Protein AF-A0A3C0BVD1-F1 (afdb_monomer)

Structure (mmCIF, N/CA/C/O backbone):
data_AF-A0A3C0BVD1-F1
#
_entry.id   AF-A0A3C0BVD1-F1
#
loop_
_atom_site.group_PDB
_atom_site.id
_atom_site.type_symbol
_atom_site.label_atom_id
_atom_site.label_alt_id
_atom_site.label_comp_id
_atom_site.label_asym_id
_atom_site.label_entity_id
_atom_site.label_seq_id
_atom_site.pdbx_PDB_ins_code
_atom_site.Cartn_x
_atom_site.Cartn_y
_atom_site.Cartn_z
_atom_site.occupancy
_atom_site.B_iso_or_equiv
_atom_site.auth_seq_id
_atom_site.auth_comp_id
_atom_site.auth_asym_id
_atom_site.auth_atom_id
_atom_site.pdbx_PDB_model_num
ATOM 1 N N . LEU A 1 1 ? 21.604 -2.420 -27.960 1.00 90.12 1 LEU A N 1
ATOM 2 C CA . LEU A 1 1 ? 20.759 -1.580 -27.071 1.00 90.12 1 LEU A CA 1
ATOM 3 C C . LEU A 1 1 ? 19.298 -2.031 -27.014 1.00 90.12 1 LEU A C 1
ATOM 5 O O . LEU A 1 1 ? 18.995 -2.768 -26.092 1.00 90.12 1 LEU A O 1
ATOM 9 N N . LEU A 1 2 ? 18.410 -1.735 -27.981 1.00 97.25 2 LEU A N 1
ATOM 10 C CA . LEU A 1 2 ? 16.976 -2.110 -27.863 1.00 97.25 2 LEU A CA 1
ATOM 11 C C . LEU A 1 2 ? 16.729 -3.605 -27.573 1.00 97.25 2 LEU A C 1
ATOM 13 O O . LEU A 1 2 ? 15.823 -3.967 -26.824 1.00 97.25 2 LEU A O 1
ATOM 17 N N . ALA A 1 3 ? 17.520 -4.493 -28.181 1.00 97.94 3 ALA A N 1
ATOM 18 C CA . ALA A 1 3 ? 17.424 -5.930 -27.926 1.00 97.94 3 ALA A CA 1
ATOM 19 C C . ALA A 1 3 ? 17.780 -6.292 -26.470 1.00 97.94 3 ALA A C 1
ATOM 21 O O . ALA A 1 3 ? 17.086 -7.097 -25.853 1.00 97.94 3 ALA A O 1
ATOM 22 N N . GLU A 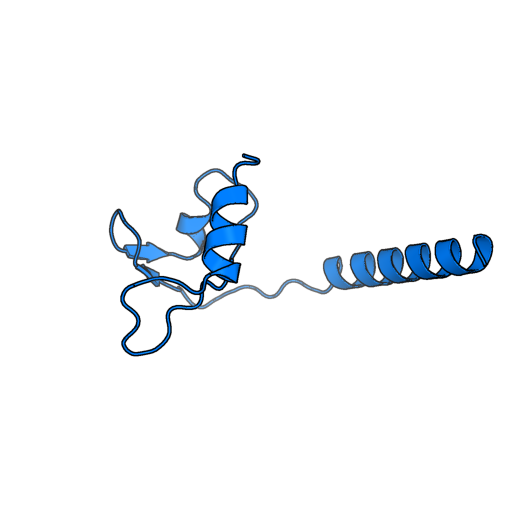1 4 ? 18.814 -5.663 -25.911 1.00 97.38 4 GLU A N 1
ATOM 23 C CA . GLU A 1 4 ? 19.265 -5.874 -24.530 1.00 97.38 4 GLU A CA 1
ATOM 24 C C . GLU A 1 4 ? 18.267 -5.292 -23.517 1.00 97.38 4 GLU A C 1
ATOM 26 O O . GLU A 1 4 ? 17.939 -5.945 -22.530 1.00 97.38 4 GLU A O 1
ATOM 31 N N . GLU A 1 5 ? 17.688 -4.120 -23.790 1.00 98.38 5 GLU A N 1
ATOM 32 C CA . GLU A 1 5 ? 16.642 -3.512 -22.950 1.00 98.38 5 GLU A CA 1
ATOM 33 C C . GLU A 1 5 ? 15.373 -4.378 -22.895 1.00 98.38 5 GLU A C 1
ATOM 35 O O . GLU A 1 5 ? 14.764 -4.574 -21.835 1.00 98.38 5 GLU A O 1
ATOM 40 N N . LYS A 1 6 ? 14.987 -4.964 -24.037 1.00 98.06 6 LYS A N 1
ATOM 41 C CA . LYS A 1 6 ? 13.883 -5.931 -24.100 1.00 98.06 6 LYS A CA 1
ATOM 42 C C . LYS A 1 6 ? 14.202 -7.205 -23.323 1.00 98.06 6 LYS A C 1
ATOM 44 O O . LYS A 1 6 ? 13.301 -7.749 -22.686 1.00 98.06 6 LYS A O 1
ATOM 49 N N . ALA A 1 7 ? 15.445 -7.681 -23.370 1.00 98.19 7 ALA A N 1
ATOM 50 C CA . ALA A 1 7 ? 15.868 -8.837 -22.587 1.00 98.19 7 ALA A CA 1
ATOM 51 C C . ALA A 1 7 ? 15.764 -8.548 -21.079 1.00 98.19 7 ALA A C 1
ATOM 53 O O . ALA A 1 7 ? 15.131 -9.320 -20.362 1.00 98.19 7 ALA A O 1
ATOM 54 N N . LEU A 1 8 ? 16.254 -7.391 -20.619 1.00 98.38 8 LEU A N 1
ATOM 55 C CA . LEU A 1 8 ? 16.136 -6.965 -19.220 1.00 98.38 8 LEU A CA 1
ATOM 56 C C . LEU A 1 8 ? 14.673 -6.879 -18.753 1.00 98.38 8 LEU A C 1
ATOM 58 O O . LEU A 1 8 ? 14.339 -7.327 -17.657 1.00 98.38 8 LEU A O 1
ATOM 62 N N . THR A 1 9 ? 13.786 -6.342 -19.594 1.00 98.06 9 THR A N 1
ATOM 63 C CA . THR A 1 9 ? 12.350 -6.254 -19.281 1.00 98.06 9 THR A CA 1
ATOM 64 C C . THR A 1 9 ? 11.738 -7.642 -19.076 1.00 98.06 9 THR A C 1
ATOM 66 O O . THR A 1 9 ? 11.067 -7.872 -18.072 1.00 98.06 9 THR A O 1
ATOM 69 N N . ARG A 1 10 ? 12.027 -8.594 -19.974 1.00 98.25 10 ARG A N 1
ATOM 70 C CA . ARG A 1 10 ? 11.532 -9.978 -19.864 1.00 98.25 10 ARG A CA 1
ATOM 71 C C . ARG A 1 10 ? 12.046 -10.674 -18.606 1.00 98.25 10 ARG A C 1
ATOM 73 O O . ARG A 1 10 ? 11.285 -11.385 -17.956 1.00 98.25 10 ARG A O 1
ATOM 80 N N . GLU A 1 11 ? 13.304 -10.444 -18.239 1.00 98.38 11 GLU A N 1
ATOM 81 C CA . GLU A 1 11 ? 13.883 -10.994 -17.009 1.00 98.38 11 GLU A CA 1
ATOM 82 C C . GLU A 1 11 ? 13.214 -10.435 -15.749 1.00 98.38 11 GLU A C 1
ATOM 84 O O . GLU A 1 11 ? 12.867 -11.187 -14.835 1.00 98.38 11 GLU A O 1
ATOM 89 N N . ARG A 1 12 ? 12.942 -9.125 -15.718 1.00 98.19 12 ARG A N 1
ATOM 90 C CA . ARG A 1 12 ? 12.173 -8.501 -14.633 1.00 98.19 12 ARG A CA 1
ATOM 91 C C . ARG A 1 12 ? 10.763 -9.086 -14.537 1.00 98.19 12 ARG A C 1
ATOM 93 O O . ARG A 1 12 ? 10.275 -9.332 -13.430 1.00 98.19 12 ARG A O 1
ATOM 100 N N . ASP A 1 13 ? 10.108 -9.307 -15.673 1.00 98.31 13 ASP A N 1
ATOM 101 C CA . ASP A 1 13 ? 8.755 -9.860 -15.717 1.00 98.31 13 ASP A CA 1
ATOM 102 C C . ASP A 1 13 ? 8.735 -11.316 -15.223 1.00 98.31 13 ASP A C 1
ATOM 104 O O . ASP A 1 13 ? 7.861 -11.675 -14.426 1.00 98.31 13 ASP A O 1
ATOM 108 N N . ARG A 1 14 ? 9.745 -12.120 -15.600 1.00 98.38 14 ARG A N 1
ATOM 109 C CA . ARG A 1 14 ? 9.959 -13.482 -15.085 1.00 98.38 14 ARG A CA 1
ATOM 110 C C . ARG A 1 14 ? 10.110 -13.483 -13.565 1.00 98.38 14 ARG A C 1
ATOM 112 O O . ARG A 1 14 ? 9.335 -14.148 -12.882 1.00 98.38 14 ARG A O 1
ATOM 119 N N . LEU A 1 15 ? 11.023 -12.672 -13.029 1.00 98.25 15 LEU A N 1
ATOM 120 C CA . LEU A 1 15 ? 11.238 -12.570 -11.582 1.00 98.25 15 LEU A CA 1
ATOM 121 C C . LEU A 1 15 ? 9.972 -12.104 -10.845 1.00 98.25 15 LEU A C 1
ATOM 123 O O . LEU A 1 15 ? 9.660 -12.577 -9.753 1.00 98.25 15 LEU A O 1
ATOM 127 N N . SER A 1 16 ? 9.217 -11.179 -11.437 1.00 97.62 16 SER A N 1
ATOM 128 C CA . SER A 1 16 ? 7.959 -10.698 -10.860 1.00 97.62 16 SER A CA 1
ATOM 129 C C . SER A 1 16 ? 6.887 -11.791 -10.825 1.00 97.62 16 SER A C 1
ATOM 131 O O . SER A 1 16 ? 6.109 -11.852 -9.873 1.00 97.62 16 SER A O 1
ATOM 133 N N . ALA A 1 17 ? 6.838 -12.659 -11.839 1.00 97.44 17 ALA A N 1
ATOM 134 C CA . ALA A 1 17 ? 5.945 -13.813 -11.859 1.00 97.44 17 ALA A CA 1
ATOM 135 C C . ALA A 1 17 ? 6.337 -14.848 -10.796 1.00 97.44 17 ALA A C 1
ATOM 137 O O . ALA A 1 17 ? 5.471 -15.288 -10.042 1.00 97.44 17 ALA A O 1
ATOM 138 N N . GLU A 1 18 ? 7.630 -15.157 -10.669 1.00 97.75 18 GLU A N 1
ATOM 139 C CA . GLU A 1 18 ? 8.150 -16.052 -9.627 1.00 97.75 18 GLU A CA 1
ATOM 140 C C . GLU A 1 18 ? 7.823 -15.532 -8.220 1.00 97.75 18 GLU A C 1
ATOM 142 O O . GLU A 1 18 ? 7.342 -16.288 -7.379 1.00 97.75 18 GLU A O 1
ATOM 147 N N . ARG A 1 19 ? 7.968 -14.220 -7.977 1.00 96.56 19 ARG A N 1
ATOM 148 C CA . ARG A 1 19 ? 7.5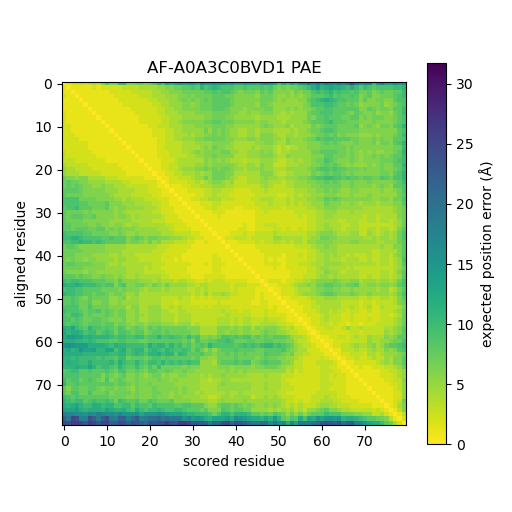87 -13.590 -6.699 1.00 96.56 19 ARG A CA 1
ATOM 149 C C . ARG A 1 19 ? 6.100 -13.738 -6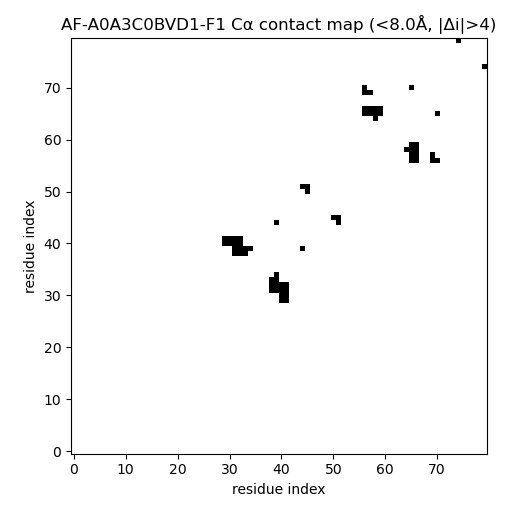.378 1.00 96.56 19 ARG A C 1
ATOM 151 O O . ARG A 1 19 ? 5.757 -13.991 -5.229 1.00 96.56 19 ARG A O 1
ATOM 158 N N . ARG A 1 20 ? 5.215 -13.594 -7.371 1.00 94.25 20 ARG A N 1
ATOM 159 C CA . ARG A 1 20 ? 3.763 -13.795 -7.187 1.00 94.25 20 ARG A CA 1
ATOM 160 C C . ARG A 1 20 ? 3.387 -15.262 -6.968 1.00 94.25 20 ARG A C 1
ATOM 162 O O . ARG A 1 20 ? 2.335 -15.527 -6.396 1.00 94.25 20 ARG A O 1
ATOM 169 N N . ALA A 1 21 ? 4.223 -16.191 -7.428 1.00 95.62 21 ALA A N 1
ATOM 170 C CA . ALA A 1 21 ? 4.042 -17.628 -7.247 1.00 95.62 21 ALA A CA 1
ATOM 171 C C . ALA A 1 21 ? 4.614 -18.156 -5.919 1.00 95.62 21 ALA A C 1
ATOM 173 O O . ALA A 1 21 ? 4.458 -19.343 -5.629 1.00 95.62 21 ALA A O 1
ATOM 174 N N . LEU A 1 22 ? 5.270 -17.309 -5.113 1.00 96.31 22 LEU A N 1
ATOM 175 C CA . LEU A 1 22 ? 5.757 -17.706 -3.793 1.00 96.31 22 LEU A CA 1
ATOM 176 C C . LEU A 1 22 ? 4.603 -18.236 -2.918 1.00 96.31 22 LEU A C 1
ATOM 178 O O . LEU A 1 22 ? 3.473 -17.750 -3.031 1.00 96.31 22 LEU A O 1
ATOM 182 N N . PRO A 1 23 ? 4.866 -19.221 -2.036 1.00 96.50 23 PRO A N 1
ATOM 183 C CA . PRO A 1 23 ? 3.843 -19.789 -1.171 1.00 96.50 23 PRO A CA 1
ATOM 184 C C . PRO A 1 23 ? 3.140 -18.729 -0.327 1.00 96.50 23 PRO A C 1
ATOM 186 O O . PRO A 1 23 ? 3.767 -17.848 0.263 1.00 96.50 23 PRO A O 1
ATOM 189 N N . TRP A 1 24 ? 1.821 -18.853 -0.246 1.00 93.62 24 TRP A N 1
ATOM 190 C CA . TRP A 1 24 ? 0.991 -17.957 0.539 1.0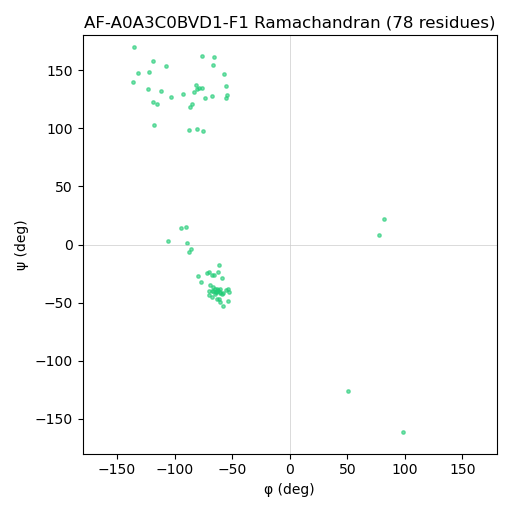0 93.62 24 TRP A CA 1
ATOM 191 C C . TRP A 1 24 ? 1.080 -18.347 2.010 1.00 93.62 24 TRP A C 1
ATOM 193 O O . TRP A 1 24 ? 0.969 -19.522 2.360 1.00 93.62 24 TRP A O 1
ATOM 203 N N . VAL A 1 25 ? 1.243 -17.351 2.876 1.00 94.25 25 VAL A N 1
ATOM 204 C CA . VAL A 1 25 ? 1.209 -17.546 4.326 1.00 94.25 25 VAL A CA 1
ATOM 205 C C . VAL A 1 25 ? -0.129 -17.052 4.842 1.00 94.25 25 VAL A C 1
ATOM 207 O O . VAL A 1 25 ? -0.532 -15.918 4.580 1.00 94.25 25 VAL A O 1
ATOM 210 N N . LYS A 1 26 ? -0.825 -17.909 5.589 1.00 93.50 26 LYS A N 1
ATOM 211 C CA . LYS A 1 26 ? -2.079 -17.533 6.232 1.00 93.50 26 LYS A CA 1
ATOM 212 C C . LYS A 1 26 ? -1.808 -16.498 7.322 1.00 93.50 26 LYS A C 1
ATOM 214 O O . LYS A 1 26 ? -0.984 -16.707 8.211 1.00 93.50 26 LYS A O 1
ATOM 219 N N . VAL A 1 27 ? -2.534 -15.387 7.266 1.00 94.50 27 VAL A N 1
ATOM 220 C CA . VAL A 1 27 ? -2.521 -14.377 8.323 1.00 94.50 27 VAL A CA 1
ATOM 221 C C . VAL A 1 27 ? -3.435 -14.856 9.448 1.00 94.50 27 VAL A C 1
ATOM 223 O O . VAL A 1 27 ? -4.652 -14.741 9.357 1.00 94.50 27 VAL A O 1
ATOM 226 N N . GLU A 1 28 ? -2.848 -15.427 10.498 1.00 96.44 28 GLU A N 1
ATOM 227 C CA . GLU A 1 28 ? -3.606 -15.911 11.667 1.00 96.44 28 GLU A CA 1
ATOM 228 C C . GLU A 1 28 ? -3.996 -14.778 12.625 1.00 96.44 28 GLU A C 1
ATOM 230 O O . GLU A 1 28 ? -4.986 -14.855 13.351 1.00 96.44 28 GLU A O 1
ATOM 235 N N . LYS A 1 29 ? -3.215 -13.693 12.640 1.00 97.31 29 LYS A N 1
ATOM 236 C CA . LYS A 1 29 ? -3.481 -12.553 13.512 1.00 97.31 29 LYS A CA 1
ATOM 237 C C . LYS A 1 29 ? -4.680 -11.759 12.998 1.00 97.31 29 LYS A C 1
ATOM 239 O O . LYS A 1 29 ? -4.679 -11.268 11.872 1.00 97.31 29 LYS A O 1
ATOM 244 N N . THR A 1 30 ? -5.665 -11.549 13.868 1.00 97.00 30 THR A N 1
ATOM 245 C CA . THR A 1 30 ? -6.764 -10.614 13.604 1.00 97.00 30 THR A CA 1
ATOM 246 C C . THR A 1 30 ? -6.258 -9.183 13.781 1.00 97.00 30 THR A C 1
ATOM 248 O O . THR A 1 30 ? -6.139 -8.685 14.899 1.00 97.00 30 THR A O 1
ATOM 251 N N . TYR A 1 31 ? -5.900 -8.533 12.676 1.00 97.31 31 TYR A N 1
ATOM 252 C CA . TYR A 1 31 ? -5.539 -7.116 12.672 1.00 97.31 31 TYR A CA 1
ATOM 253 C C . TYR A 1 31 ? -6.792 -6.252 12.640 1.00 97.31 31 TYR A C 1
ATOM 255 O O . TYR A 1 31 ? -7.704 -6.536 11.865 1.00 97.31 31 TYR A O 1
ATOM 263 N N . VAL A 1 32 ? -6.794 -5.193 13.448 1.00 97.75 32 VAL A N 1
ATOM 264 C CA . VAL A 1 32 ? -7.863 -4.195 13.524 1.00 97.75 32 VAL A CA 1
ATOM 265 C C . VAL A 1 32 ? -7.260 -2.823 13.249 1.00 97.75 32 VAL A C 1
ATOM 267 O O . VAL A 1 32 ? -6.215 -2.487 13.807 1.00 97.75 32 VAL A O 1
ATOM 270 N N . PHE A 1 33 ? -7.926 -2.053 12.399 1.00 96.44 33 PHE A N 1
ATOM 271 C CA . PHE A 1 33 ? -7.520 -0.735 11.931 1.00 96.44 33 PHE A CA 1
ATOM 272 C C . PHE A 1 33 ? -8.603 0.288 12.258 1.00 96.44 33 PHE A C 1
ATOM 274 O O . PHE A 1 33 ? -9.792 -0.039 12.259 1.00 96.44 33 PHE A O 1
ATOM 281 N N . ASP A 1 34 ? -8.190 1.525 12.514 1.00 96.75 34 ASP A N 1
ATOM 282 C CA . ASP A 1 34 ? -9.101 2.661 12.599 1.00 96.75 34 ASP A CA 1
ATOM 283 C C . ASP A 1 34 ? -9.446 3.148 11.187 1.00 96.75 34 ASP A C 1
ATOM 285 O O . ASP A 1 34 ? -8.575 3.274 10.326 1.00 96.75 34 ASP A O 1
ATOM 289 N N . THR A 1 35 ? -10.731 3.389 10.941 1.00 95.19 35 THR A N 1
ATOM 290 C CA . THR A 1 35 ? -11.255 3.895 9.666 1.00 95.19 35 THR A CA 1
ATOM 291 C C . THR A 1 35 ? -12.269 5.005 9.932 1.00 95.19 35 THR A C 1
ATOM 293 O O . THR A 1 35 ? -12.694 5.197 11.073 1.00 95.19 35 THR A O 1
ATOM 296 N N . ALA A 1 36 ? -12.695 5.714 8.884 1.00 93.75 36 ALA A N 1
ATOM 297 C CA . ALA A 1 36 ? -13.715 6.757 9.003 1.00 93.75 36 ALA A CA 1
ATOM 298 C C . ALA A 1 36 ? -15.057 6.238 9.567 1.00 93.75 36 ALA A C 1
ATOM 300 O O . ALA A 1 36 ? -15.741 6.972 10.272 1.00 93.75 36 ALA A O 1
ATOM 301 N N . ASP A 1 37 ? -15.394 4.963 9.337 1.00 95.38 37 ASP A N 1
ATOM 302 C CA . ASP A 1 37 ? -16.636 4.337 9.824 1.00 95.38 37 ASP A CA 1
ATOM 303 C C . ASP A 1 37 ? -16.448 3.588 11.161 1.00 95.38 37 ASP A C 1
ATOM 305 O O . ASP A 1 37 ? -17.274 2.758 11.542 1.00 95.38 37 ASP A O 1
ATOM 309 N N . GLY A 1 38 ? -15.330 3.817 11.858 1.00 96.94 38 GLY A N 1
ATOM 310 C CA . GLY A 1 38 ? -14.940 3.080 13.061 1.00 96.94 38 GLY A CA 1
ATOM 311 C C . GLY A 1 38 ? -13.927 1.965 12.790 1.00 96.94 38 GLY A C 1
ATOM 312 O O . GLY A 1 38 ? -13.213 1.969 11.785 1.00 96.94 38 GLY A O 1
ATOM 313 N N . LYS A 1 39 ? -13.809 1.015 13.723 1.00 98.12 39 LYS A N 1
ATOM 314 C CA . LYS A 1 39 ? -12.805 -0.058 13.648 1.00 98.12 39 LYS A CA 1
ATOM 315 C C . LYS A 1 39 ? -13.202 -1.128 12.628 1.00 98.12 39 LYS A C 1
ATOM 317 O O . LYS A 1 39 ? -14.336 -1.593 12.653 1.00 98.12 39 LYS A O 1
ATOM 322 N N . LYS A 1 40 ? -12.253 -1.557 11.789 1.00 98.06 40 LYS A N 1
ATOM 323 C CA . LYS A 1 40 ? -12.421 -2.654 10.815 1.00 98.06 40 LYS A CA 1
ATOM 324 C C . LYS A 1 40 ? -11.258 -3.640 10.886 1.00 98.06 40 LYS A C 1
ATOM 326 O O . LYS A 1 40 ? -10.121 -3.263 11.164 1.00 98.06 40 LYS A O 1
ATOM 331 N N . THR A 1 41 ? -11.527 -4.911 10.633 1.00 97.44 41 THR A N 1
ATOM 332 C CA . THR A 1 41 ? -10.517 -5.962 10.490 1.00 97.44 41 THR A CA 1
ATOM 333 C C . THR A 1 41 ? -9.806 -5.882 9.136 1.00 97.44 41 THR A C 1
ATOM 335 O O . THR A 1 41 ? -10.332 -5.302 8.188 1.00 97.44 41 THR A O 1
ATOM 338 N N . LEU A 1 42 ? -8.631 -6.517 9.001 1.00 95.94 42 LEU A N 1
ATOM 339 C CA . LEU A 1 42 ? -7.926 -6.601 7.708 1.00 95.94 42 LEU A CA 1
ATOM 340 C C . LEU A 1 42 ? -8.818 -7.144 6.582 1.00 95.94 42 LEU A C 1
ATOM 342 O O . LEU A 1 42 ? -8.754 -6.642 5.467 1.00 95.94 42 LEU A O 1
ATOM 346 N N . ALA A 1 43 ? -9.640 -8.157 6.869 1.00 94.88 43 ALA A N 1
ATOM 347 C CA . ALA A 1 43 ? -10.539 -8.751 5.883 1.00 94.88 43 ALA A CA 1
ATOM 348 C C . ALA A 1 43 ? -11.651 -7.776 5.465 1.00 94.88 43 ALA A C 1
ATOM 350 O O . ALA A 1 43 ? -11.959 -7.667 4.283 1.00 94.88 43 ALA A O 1
ATOM 351 N N . GLU A 1 44 ? -12.211 -7.018 6.409 1.00 96.69 44 GLU A N 1
ATOM 352 C CA . GLU A 1 44 ? -13.252 -6.024 6.121 1.00 96.69 44 GLU A CA 1
ATOM 353 C C . GLU A 1 44 ? -12.743 -4.854 5.268 1.00 96.69 44 GLU A C 1
ATOM 355 O O . GLU A 1 44 ? -13.529 -4.274 4.520 1.00 96.69 44 GLU A O 1
ATOM 360 N N . LEU A 1 45 ? -11.440 -4.536 5.307 1.00 96.06 45 LEU A N 1
ATOM 361 C CA . LEU A 1 45 ? -10.846 -3.514 4.432 1.00 96.06 45 LEU A CA 1
ATOM 362 C C . LEU A 1 45 ? -10.940 -3.866 2.938 1.00 96.06 45 LEU A C 1
ATOM 364 O O . LEU A 1 45 ? -10.929 -2.964 2.105 1.00 96.06 45 LEU A O 1
ATOM 368 N N . PHE A 1 46 ? -11.068 -5.148 2.581 1.00 95.06 46 PHE A N 1
ATOM 369 C CA . PHE A 1 46 ? -11.290 -5.560 1.190 1.00 95.06 46 PHE A CA 1
ATOM 370 C C . PHE A 1 46 ? -12.703 -5.216 0.698 1.00 95.06 46 PHE A C 1
ATOM 372 O O . PHE A 1 46 ? -12.926 -5.085 -0.509 1.00 95.06 46 PHE A O 1
ATOM 379 N N . GLY A 1 47 ? -13.676 -5.088 1.609 1.00 92.38 47 GLY A N 1
ATOM 380 C CA . GLY A 1 47 ? -15.086 -4.951 1.256 1.00 92.38 47 GLY A CA 1
ATOM 381 C C . GLY A 1 47 ? -15.531 -6.047 0.279 1.00 92.38 47 GLY A C 1
ATOM 382 O O . GLY A 1 47 ? -15.340 -7.233 0.526 1.00 92.38 47 GLY A O 1
ATOM 383 N N . GLY A 1 48 ? -16.105 -5.647 -0.859 1.00 94.50 48 GLY A N 1
ATOM 384 C CA . GLY A 1 48 ? -16.509 -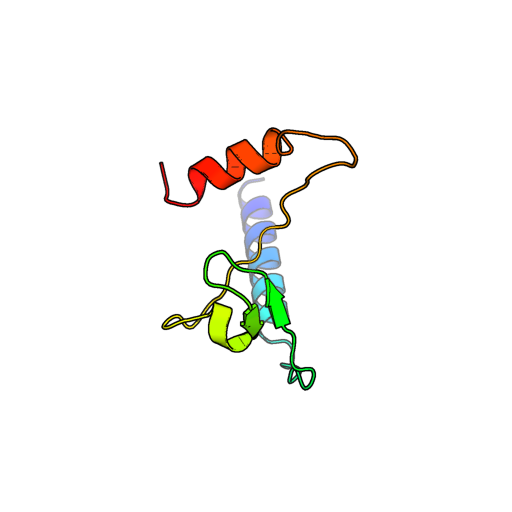6.558 -1.940 1.00 94.50 48 GLY A CA 1
ATOM 385 C C . GLY A 1 48 ? -15.437 -6.822 -3.007 1.00 94.50 48 GLY A C 1
ATOM 386 O O . GLY A 1 48 ? -15.782 -7.247 -4.110 1.00 94.50 48 GLY A O 1
ATOM 387 N N . LYS A 1 49 ? -14.163 -6.494 -2.754 1.00 94.69 49 LYS A N 1
ATOM 388 C CA . LYS A 1 49 ? -13.065 -6.602 -3.730 1.00 94.69 49 LYS A CA 1
ATOM 389 C C . LYS A 1 49 ? -12.127 -7.757 -3.383 1.00 94.69 49 LYS A C 1
ATOM 391 O O . LYS A 1 49 ? -11.972 -8.131 -2.230 1.00 94.69 49 LYS A O 1
ATOM 396 N N . SER A 1 50 ? -11.459 -8.306 -4.395 1.00 93.56 50 SER A N 1
ATOM 397 C CA . SER A 1 50 ? -10.468 -9.379 -4.225 1.00 93.56 50 SER A CA 1
ATOM 398 C C . SER A 1 50 ? -9.050 -8.870 -3.946 1.00 93.56 50 SER A C 1
ATOM 400 O O . SER A 1 50 ? -8.148 -9.669 -3.703 1.00 93.56 50 SER A O 1
ATOM 402 N N . GLN A 1 51 ? -8.828 -7.556 -4.021 1.00 92.12 51 GLN A N 1
ATOM 403 C CA . GLN A 1 51 ? -7.524 -6.920 -3.862 1.00 92.12 51 GLN A CA 1
ATOM 404 C C . GLN A 1 51 ? -7.644 -5.678 -2.983 1.00 92.12 51 GLN A C 1
ATOM 406 O O . GLN A 1 51 ? -8.590 -4.904 -3.121 1.00 92.12 51 GLN A O 1
ATOM 411 N N . LEU A 1 52 ? -6.652 -5.497 -2.115 1.00 92.69 52 LEU A N 1
ATOM 412 C CA . LEU A 1 52 ? -6.476 -4.330 -1.261 1.00 92.69 52 LEU A CA 1
ATOM 413 C C . LEU A 1 52 ? -5.140 -3.674 -1.622 1.00 92.69 52 LEU A C 1
ATOM 415 O O . LEU A 1 52 ? -4.097 -4.328 -1.562 1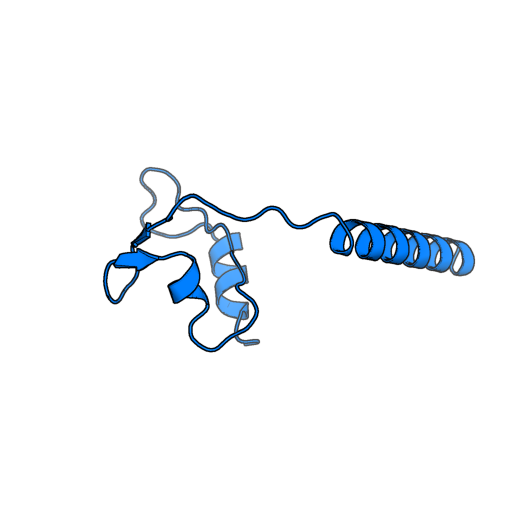.00 92.69 52 LEU A O 1
ATOM 419 N N . LEU A 1 53 ? -5.169 -2.394 -1.995 1.00 90.38 53 LEU A N 1
ATOM 420 C CA . LEU A 1 53 ? -3.967 -1.581 -2.173 1.00 90.38 53 LEU A CA 1
ATOM 421 C C . LEU A 1 53 ? -3.678 -0.847 -0.861 1.00 90.38 53 LEU A C 1
ATOM 423 O O . LEU A 1 53 ? -4.562 -0.2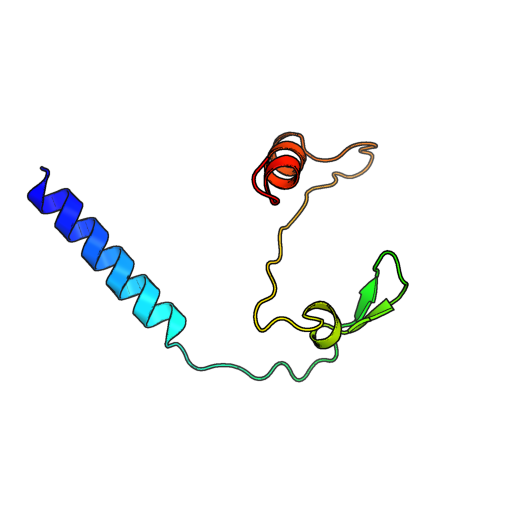00 -0.308 1.00 90.38 53 LEU A O 1
ATOM 427 N N . VAL A 1 54 ? -2.440 -0.936 -0.377 1.00 90.69 54 VAL A N 1
ATOM 428 C CA . VAL A 1 54 ? -1.993 -0.219 0.823 1.00 90.69 54 VAL A CA 1
ATOM 429 C C . VAL A 1 54 ? -0.930 0.787 0.414 1.00 90.69 54 VAL A C 1
ATOM 431 O O . VAL A 1 5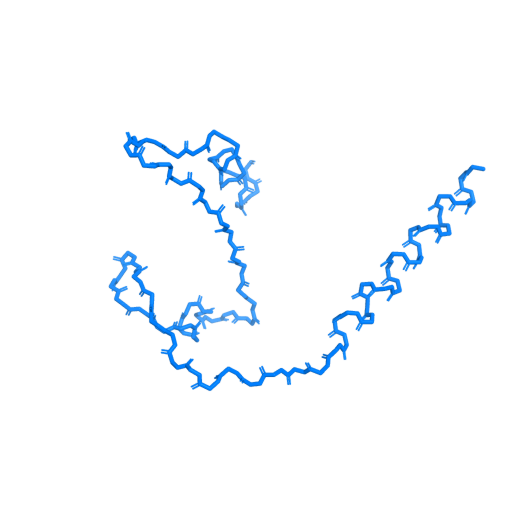4 ? 0.115 0.407 -0.116 1.00 90.69 54 VAL A O 1
ATOM 434 N N . TYR A 1 55 ? -1.186 2.063 0.689 1.00 89.94 55 TYR A N 1
ATOM 435 C CA . TYR A 1 55 ? -0.221 3.135 0.501 1.00 89.94 55 TYR A CA 1
ATOM 436 C C . TYR A 1 55 ? 0.222 3.693 1.853 1.00 89.94 55 TYR A C 1
ATOM 438 O O . TYR A 1 55 ? -0.603 3.966 2.722 1.00 89.94 55 TYR A O 1
ATOM 446 N N . HIS A 1 56 ? 1.533 3.849 2.033 1.00 89.75 56 HIS A N 1
ATOM 447 C CA . HIS A 1 56 ? 2.089 4.431 3.249 1.00 89.75 56 HIS A CA 1
ATOM 448 C C . HIS A 1 56 ? 2.146 5.944 3.090 1.00 89.75 56 HIS A C 1
ATOM 450 O O . HIS A 1 56 ? 3.063 6.487 2.476 1.00 89.75 56 HIS A O 1
ATOM 456 N N . PHE A 1 57 ? 1.143 6.611 3.647 1.00 90.81 57 PHE A N 1
ATOM 457 C CA . PHE A 1 57 ? 1.071 8.059 3.658 1.00 90.81 57 PHE A CA 1
ATOM 458 C C . PHE A 1 57 ? 1.864 8.612 4.844 1.00 90.81 57 PHE A C 1
ATOM 460 O O . PHE A 1 57 ? 1.595 8.277 5.998 1.00 90.81 57 PHE A O 1
ATOM 467 N N . MET A 1 58 ? 2.860 9.449 4.565 1.00 91.69 58 MET A N 1
ATOM 468 C CA . MET A 1 58 ? 3.734 9.989 5.602 1.00 91.69 58 MET A CA 1
ATOM 469 C C . MET A 1 58 ? 3.136 11.258 6.212 1.00 91.69 58 MET A C 1
ATOM 471 O O . MET A 1 58 ? 2.996 12.273 5.527 1.00 91.69 58 MET A O 1
ATOM 475 N N . LEU A 1 59 ? 2.861 11.201 7.517 1.00 90.38 59 LEU A N 1
ATOM 476 C CA . LEU A 1 59 ? 2.540 12.352 8.357 1.00 90.38 59 LEU A CA 1
ATOM 477 C C . LEU A 1 59 ? 3.620 12.470 9.439 1.00 90.38 59 LEU A C 1
ATOM 479 O O . LEU A 1 59 ? 3.676 11.666 10.371 1.00 90.38 59 LEU A O 1
ATOM 483 N N . GLY A 1 60 ? 4.541 13.414 9.255 1.00 89.38 60 GLY A N 1
ATOM 484 C CA . GLY A 1 60 ? 5.650 13.619 10.183 1.00 89.38 60 GLY A CA 1
ATOM 485 C C . GLY A 1 60 ? 5.175 14.121 11.555 1.00 89.38 60 GLY A C 1
ATOM 486 O O . GLY A 1 60 ? 4.128 14.762 11.646 1.00 89.38 60 GLY A O 1
ATOM 487 N N . PRO A 1 61 ? 5.933 13.874 12.641 1.00 92.06 61 PRO A N 1
ATOM 488 C CA . PRO A 1 61 ? 5.609 14.435 13.950 1.00 92.06 61 PRO A CA 1
ATOM 489 C C . PRO A 1 61 ? 5.485 15.964 13.897 1.00 92.06 61 PRO A C 1
ATOM 491 O O . PRO A 1 61 ? 6.401 16.650 13.447 1.00 92.06 61 PRO A O 1
ATOM 494 N N . GLY A 1 62 ? 4.354 16.487 14.375 1.00 92.69 62 GLY A N 1
ATOM 495 C CA . GLY A 1 62 ? 4.068 17.925 14.399 1.00 92.69 62 GLY A CA 1
ATOM 496 C C . GLY A 1 62 ? 3.653 18.527 13.055 1.00 92.69 62 GLY A C 1
ATOM 497 O O . GLY A 1 62 ? 3.559 19.746 12.957 1.00 92.69 62 GLY A O 1
ATOM 498 N N . TRP A 1 63 ? 3.427 17.712 12.023 1.00 92.44 63 TRP A N 1
ATOM 499 C CA . TRP A 1 63 ? 2.908 18.202 10.749 1.00 92.44 63 TRP A CA 1
ATOM 500 C C . TRP A 1 63 ? 1.386 18.316 10.807 1.00 92.44 63 TRP A C 1
ATOM 502 O O . TRP A 1 63 ? 0.709 17.373 11.213 1.00 92.44 63 TRP A O 1
ATOM 512 N N . GLU A 1 64 ? 0.866 19.468 10.385 1.00 91.44 64 GLU A N 1
ATOM 513 C CA . GLU A 1 64 ? -0.575 19.675 10.188 1.00 91.44 64 GLU A CA 1
ATOM 514 C C . GLU A 1 64 ? -1.053 19.029 8.880 1.00 91.44 64 GLU A C 1
ATOM 516 O O . GLU A 1 64 ? -2.158 18.502 8.824 1.00 91.44 64 GLU A O 1
ATOM 521 N N . GLU A 1 65 ? -0.185 19.002 7.863 1.00 91.62 65 GLU A N 1
ATOM 522 C CA . GLU A 1 65 ? -0.474 18.484 6.525 1.00 91.62 65 GLU A CA 1
ATOM 523 C C . GLU A 1 65 ? 0.424 17.299 6.146 1.00 91.62 65 GLU A C 1
ATOM 525 O O . GLU A 1 65 ? 1.527 17.107 6.668 1.00 91.62 65 GLU A O 1
ATOM 530 N N . GLY A 1 66 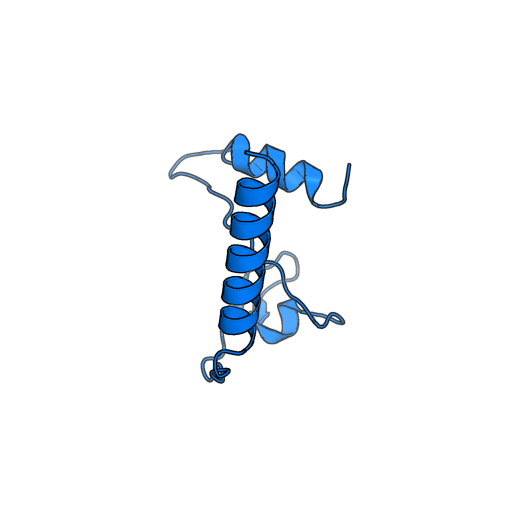? -0.046 16.499 5.190 1.00 89.81 66 GLY A N 1
ATOM 531 C CA . GLY A 1 66 ? 0.678 15.348 4.658 1.00 89.81 66 GLY A CA 1
ATOM 532 C C . GLY A 1 66 ? 1.959 15.681 3.891 1.00 89.81 66 GLY A C 1
ATOM 533 O O . GLY A 1 66 ? 2.153 16.790 3.397 1.00 89.81 66 GLY A O 1
ATOM 534 N N . CYS A 1 67 ? 2.840 14.688 3.730 1.00 94.31 67 CYS A N 1
ATOM 535 C CA . CYS A 1 67 ? 3.994 14.809 2.837 1.00 94.31 67 CYS A CA 1
ATOM 536 C C . CYS A 1 67 ? 3.555 15.214 1.416 1.00 94.31 67 CYS A C 1
ATOM 538 O O . CYS A 1 67 ? 2.757 14.485 0.829 1.00 94.31 67 CYS A O 1
ATOM 540 N N . PRO A 1 68 ? 4.136 16.268 0.801 1.00 92.19 68 PRO A N 1
ATOM 541 C CA . PRO A 1 68 ? 3.698 16.756 -0.510 1.00 92.19 68 PRO A CA 1
ATOM 542 C C . PRO A 1 68 ? 3.698 15.693 -1.612 1.00 92.19 68 PRO A C 1
ATOM 544 O O . PRO A 1 68 ? 2.774 15.632 -2.411 1.00 92.19 68 PRO A O 1
ATOM 547 N N . SER A 1 69 ? 4.707 14.815 -1.632 1.00 92.06 69 SER A N 1
ATOM 548 C CA . SER A 1 69 ? 4.776 13.709 -2.598 1.00 92.06 69 SER A CA 1
ATOM 549 C C . SER A 1 69 ? 3.708 12.642 -2.330 1.00 92.06 69 SER A C 1
ATOM 551 O O . SER A 1 69 ? 3.149 12.064 -3.259 1.00 92.06 69 SER A O 1
ATOM 553 N N . CYS A 1 70 ? 3.380 12.404 -1.055 1.00 93.25 70 CYS A N 1
ATOM 554 C CA . CYS A 1 70 ? 2.313 11.478 -0.691 1.00 93.25 70 CYS A CA 1
ATOM 555 C C . CYS A 1 70 ? 0.937 12.029 -1.048 1.00 93.25 70 CYS A C 1
ATOM 557 O O . CYS A 1 70 ? 0.133 11.277 -1.590 1.00 93.25 70 CYS A O 1
ATOM 559 N N . SER A 1 71 ? 0.689 13.310 -0.770 1.00 91.44 71 SER A N 1
ATOM 560 C CA . SER A 1 71 ? -0.542 14.004 -1.153 1.00 91.44 71 SER A CA 1
ATOM 561 C C . SER A 1 71 ? -0.707 14.002 -2.666 1.00 91.44 71 SER A C 1
ATOM 563 O O . SER A 1 71 ? -1.719 13.520 -3.153 1.00 91.44 71 SER A O 1
ATOM 565 N N . TYR A 1 72 ? 0.344 14.386 -3.398 1.00 91.88 72 TYR A N 1
ATOM 566 C CA . TYR A 1 72 ? 0.346 14.354 -4.857 1.00 91.88 72 TYR A CA 1
ATOM 567 C C . TYR A 1 72 ? -0.023 12.969 -5.402 1.00 91.88 72 TYR A C 1
ATOM 569 O O . TYR A 1 72 ? -0.897 12.861 -6.248 1.00 91.88 72 TYR A O 1
ATOM 577 N N . LEU A 1 73 ? 0.587 11.887 -4.901 1.00 90.81 73 LEU A N 1
ATOM 578 C CA . LEU A 1 73 ? 0.211 10.543 -5.348 1.00 90.81 73 LEU A CA 1
ATOM 579 C C . LEU A 1 73 ? -1.243 10.191 -4.988 1.00 90.81 73 LEU A C 1
ATOM 581 O O . LEU A 1 73 ? -1.927 9.563 -5.793 1.00 90.81 73 LEU A O 1
ATOM 585 N N . ALA A 1 74 ? -1.696 10.564 -3.788 1.00 89.44 74 ALA A N 1
ATOM 586 C CA . ALA A 1 74 ? -3.045 10.265 -3.320 1.00 89.44 74 ALA A CA 1
ATOM 587 C C . ALA A 1 74 ? -4.124 10.943 -4.175 1.00 89.44 74 ALA A C 1
ATOM 589 O O . ALA A 1 74 ? -5.124 10.297 -4.489 1.00 89.44 74 ALA A O 1
ATOM 590 N N . ASP A 1 75 ? -3.872 12.179 -4.614 1.00 90.12 75 ASP A N 1
ATOM 591 C CA . ASP A 1 75 ? -4.751 12.947 -5.505 1.00 90.12 75 ASP A CA 1
ATOM 592 C C . ASP A 1 75 ? -4.948 12.276 -6.877 1.00 90.12 75 ASP A C 1
ATOM 594 O O . ASP A 1 75 ? -5.902 12.590 -7.579 1.00 90.12 75 ASP A O 1
ATOM 598 N N . HIS A 1 76 ? -4.077 11.333 -7.252 1.00 88.50 76 HIS A N 1
ATOM 599 C CA . HIS A 1 76 ? -4.125 10.626 -8.534 1.00 88.50 76 HIS A CA 1
ATOM 600 C C . HIS A 1 76 ? -4.621 9.171 -8.431 1.00 88.50 76 HIS A C 1
ATOM 602 O O . HIS A 1 76 ? -4.628 8.453 -9.435 1.00 88.50 76 HIS A O 1
ATOM 608 N N . PHE A 1 77 ? -5.024 8.678 -7.249 1.00 84.81 77 PHE A N 1
ATOM 609 C CA . PHE A 1 77 ? -5.446 7.274 -7.105 1.00 84.81 77 PHE A CA 1
ATOM 610 C C . PHE A 1 77 ? -6.744 6.925 -7.839 1.00 84.81 77 PHE A C 1
ATOM 612 O O . PHE A 1 77 ? -6.935 5.765 -8.211 1.00 84.81 77 PHE A O 1
ATOM 619 N N . ASP A 1 78 ? -7.624 7.895 -8.059 1.00 79.44 78 ASP A N 1
ATOM 620 C CA . ASP A 1 78 ? -8.854 7.733 -8.836 1.00 79.44 78 ASP A CA 1
ATOM 621 C C . ASP A 1 78 ? -8.665 8.016 -10.339 1.00 79.44 78 ASP A C 1
ATOM 623 O O . ASP A 1 78 ? -9.607 7.856 -11.118 1.00 79.44 78 ASP A O 1
ATOM 627 N N . GLY A 1 79 ? -7.440 8.348 -10.762 1.00 69.12 79 GLY A N 1
ATOM 628 C CA . GLY A 1 79 ? -7.096 8.625 -12.154 1.00 69.12 79 GLY A CA 1
ATOM 629 C C . GLY A 1 79 ? -7.424 10.043 -12.629 1.00 69.12 79 GLY A C 1
ATOM 630 O O . GLY A 1 79 ? -7.574 10.220 -13.841 1.00 69.12 79 GLY A O 1
ATOM 631 N N . ALA A 1 80 ? -7.553 11.014 -11.714 1.00 54.00 80 ALA A N 1
ATOM 632 C CA . ALA A 1 80 ? -7.664 12.442 -12.029 1.00 54.00 80 ALA A CA 1
ATOM 633 C C . ALA A 1 80 ? -6.371 13.050 -12.607 1.00 54.00 80 ALA A C 1
ATOM 635 O O . ALA A 1 80 ? -5.259 12.637 -12.193 1.00 54.00 80 ALA A O 1
#

Radius of gyration: 18.57 Å; Cα contacts (8 Å, |Δi|>4): 33; chains: 1; bounding box: 37×40×42 Å

pLDDT: mean 93.48, std 6.32, range [54.0, 98.38]

Secondary structure (DSSP, 8-state):
-HHHHHHHHHHHHHHHHHHHTSPPPP--S--EEEETTEEEETTGGGTT-S----------TT-SS--HHHHHHHHTTT--

Mean predicted aligned error: 5.21 Å

Solvent-accessible surface area (backbone atoms only — not comparable to full-atom values): 5295 Å² total; per-residue (Å²): 104,75,69,56,54,52,49,53,51,51,52,53,51,49,55,53,51,53,62,71,65,51,84,83,77,84,79,83,74,87,48,74,43,87,50,97,92,43,80,41,40,66,72,60,70,30,65,97,47,97,67,76,89,86,79,90,70,52,67,57,92,92,52,94,61,65,38,70,71,44,48,56,54,59,68,38,72,87,70,105

Foldseek 3Di:
DVVVVVVVVVVVVVVVVVVVVPDDDDDPDFDWDQDPVGIDTPVCQCPPHPDDDDDDWDDDVPRPDTDPVSVVVVVCPVPD

Sequence (80 aa):
LLAEEKALTRERDRLSAERRALPWVKVEKTYVFDTADGKKTLAELFGGKSQLLVYHFMLGPGWEEGCPSCSYLADHFDGA